Protein AF-A0AAV4B7K4-F1 (afdb_monomer)

Organism: NCBI:txid259542

Solvent-accessible surface area (backbone atoms only — not comparable to full-atom values): 7254 Å² total; per-residue (Å²): 122,51,77,38,90,47,68,44,79,45,78,41,77,48,65,44,48,40,40,24,65,24,38,36,40,41,36,28,62,28,41,42,41,41,38,22,58,21,42,38,39,42,44,33,65,32,43,36,42,41,40,24,57,19,42,35,42,39,50,32,58,24,42,37,40,39,40,24,57,21,42,36,39,40,38,26,57,21,40,36,41,39,38,23,59,21,38,35,39,40,38,23,58,22,39,38,40,40,38,28,59,27,43,40,39,41,36,23,60,22,41,37,38,40,44,33,58,32,41,38,40,40,41,22,57,24,44,34,39,41,37,25,46,30,43,38,43,39,39,20,60,34,66,73,49,76,51,76,52,92,56,68,75,47,78,47,68,54,78,81,79,126

Nearest PDB structures (foldseek):
  3ljy-assembly2_B  TM=3.524E-01  e=8.253E+00  Parabacteroides distasonis ATCC 8503
  4opw-assembly2_B  TM=3.602E-01  e=9.408E+00  Parabacteroides merdae ATCC 43184

Structure (mmCIF, N/CA/C/O backbone):
data_AF-A0AAV4B7K4-F1
#
_entry.id   AF-A0AAV4B7K4-F1
#
loop_
_atom_site.group_PDB
_atom_site.id
_atom_site.type_symbol
_atom_site.label_atom_id
_atom_site.label_alt_id
_atom_site.label_comp_id
_atom_site.label_asym_id
_atom_site.label_entity_id
_atom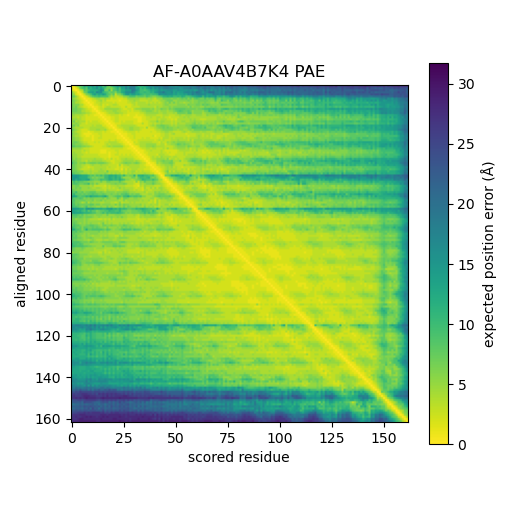_site.label_seq_id
_atom_site.pdbx_PDB_ins_code
_atom_site.Cartn_x
_atom_site.Cartn_y
_atom_site.Cartn_z
_atom_site.occupancy
_atom_site.B_iso_or_equiv
_atom_site.auth_seq_id
_atom_site.auth_comp_id
_atom_site.auth_asym_id
_atom_site.auth_atom_id
_atom_site.pdbx_PDB_model_num
ATOM 1 N N . MET A 1 1 ? 19.166 -2.608 -15.606 1.00 54.81 1 MET A N 1
ATOM 2 C CA . MET A 1 1 ? 19.010 -1.283 -14.976 1.00 54.81 1 MET A CA 1
ATOM 3 C C . MET A 1 1 ? 18.911 -0.266 -16.094 1.00 54.81 1 MET A C 1
ATOM 5 O O . MET A 1 1 ? 19.849 -0.175 -16.873 1.00 54.81 1 MET A O 1
ATOM 9 N N . ALA A 1 2 ? 17.767 0.400 -16.237 1.00 61.16 2 ALA A N 1
ATOM 10 C CA . ALA A 1 2 ? 17.600 1.471 -17.217 1.00 61.16 2 ALA A CA 1
ATOM 11 C C . ALA A 1 2 ? 17.487 2.805 -16.475 1.00 61.16 2 ALA A C 1
ATOM 13 O O . ALA A 1 2 ? 16.615 2.965 -15.617 1.00 61.16 2 ALA A O 1
ATOM 14 N N . THR A 1 3 ? 18.383 3.730 -16.800 1.00 65.00 3 THR A N 1
ATOM 15 C CA . THR A 1 3 ? 18.366 5.122 -16.349 1.00 65.00 3 THR A CA 1
ATOM 16 C C . THR A 1 3 ? 17.958 5.983 -17.533 1.00 65.00 3 THR A C 1
ATOM 18 O O . THR A 1 3 ? 18.587 5.915 -18.587 1.00 65.00 3 THR A O 1
ATOM 21 N N . SER A 1 4 ? 16.885 6.761 -17.392 1.00 68.62 4 SER A N 1
ATOM 22 C CA . SER A 1 4 ? 16.364 7.585 -18.486 1.00 68.62 4 SER A CA 1
ATOM 23 C C . SER A 1 4 ? 15.931 8.963 -17.998 1.00 68.62 4 SER A C 1
ATOM 25 O O . SER A 1 4 ? 15.314 9.102 -16.944 1.00 68.62 4 SER A O 1
ATOM 27 N N . ASN A 1 5 ? 16.212 9.981 -18.812 1.00 70.38 5 ASN A N 1
ATOM 28 C CA . ASN A 1 5 ? 15.634 11.321 -18.683 1.00 70.38 5 ASN A CA 1
ATOM 29 C C . ASN A 1 5 ? 14.335 11.468 -19.490 1.00 70.38 5 ASN A C 1
ATOM 31 O O . ASN A 1 5 ? 13.863 12.584 -19.671 1.00 70.38 5 ASN A O 1
ATOM 35 N N . ASN A 1 6 ? 13.746 10.353 -19.929 1.00 77.56 6 ASN A N 1
ATOM 36 C CA . ASN A 1 6 ? 12.440 10.282 -20.576 1.00 77.56 6 ASN A CA 1
ATOM 37 C C . ASN A 1 6 ? 11.500 9.384 -19.764 1.00 77.56 6 ASN A C 1
ATOM 39 O O . ASN A 1 6 ? 11.939 8.619 -18.894 1.00 77.56 6 ASN A O 1
ATOM 43 N N . ALA A 1 7 ? 10.200 9.464 -20.059 1.00 84.00 7 ALA A N 1
ATOM 44 C CA . ALA A 1 7 ? 9.224 8.534 -19.506 1.00 84.00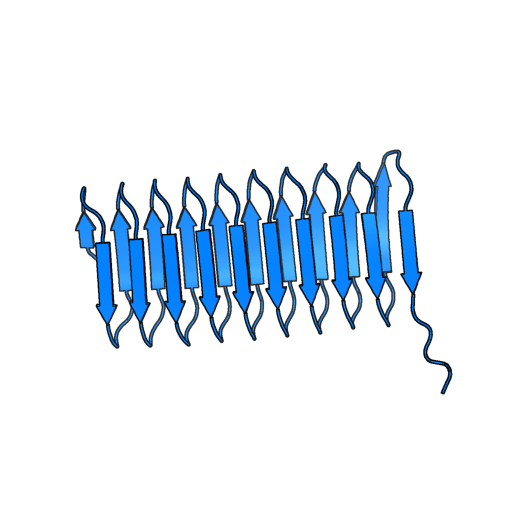 7 ALA A CA 1
ATOM 45 C C . ALA A 1 7 ? 9.636 7.086 -19.815 1.00 84.00 7 ALA A C 1
ATOM 47 O O . ALA A 1 7 ? 10.082 6.780 -20.923 1.00 84.00 7 ALA A O 1
ATOM 48 N N . ILE A 1 8 ? 9.505 6.203 -18.826 1.00 86.88 8 ILE A N 1
ATOM 49 C CA . ILE A 1 8 ? 9.796 4.778 -18.987 1.00 86.88 8 ILE A CA 1
ATOM 50 C C . ILE A 1 8 ? 8.471 4.035 -19.058 1.00 86.88 8 ILE A C 1
ATOM 52 O O . ILE A 1 8 ? 7.698 4.050 -18.104 1.00 86.88 8 ILE A O 1
ATOM 56 N N . ILE A 1 9 ? 8.243 3.345 -20.172 1.00 87.94 9 ILE A N 1
ATOM 57 C CA . ILE A 1 9 ? 7.170 2.362 -20.309 1.00 87.94 9 ILE A CA 1
ATOM 58 C C . ILE A 1 9 ? 7.849 1.008 -20.464 1.00 87.94 9 ILE A C 1
ATOM 60 O O . ILE A 1 9 ? 8.498 0.747 -21.474 1.00 87.94 9 ILE A O 1
ATOM 64 N N . ALA A 1 10 ? 7.747 0.167 -19.439 1.00 85.69 10 ALA A N 1
ATOM 65 C CA . ALA A 1 10 ? 8.420 -1.123 -19.401 1.00 85.69 10 ALA A CA 1
ATOM 66 C C . ALA A 1 10 ? 7.404 -2.244 -19.188 1.00 85.69 10 ALA A C 1
ATOM 68 O O . ALA A 1 10 ? 6.632 -2.224 -18.232 1.00 85.69 10 ALA A O 1
ATOM 69 N N . THR A 1 11 ? 7.432 -3.233 -20.081 1.00 88.06 11 THR A N 1
ATOM 70 C CA . THR A 1 11 ? 6.677 -4.481 -19.941 1.00 88.06 11 THR A CA 1
ATOM 71 C C . THR A 1 11 ? 7.652 -5.647 -20.003 1.00 88.06 11 THR A C 1
ATOM 73 O O . THR A 1 11 ? 8.435 -5.733 -20.947 1.00 88.06 11 THR A O 1
ATOM 76 N N . SER A 1 12 ? 7.656 -6.517 -18.994 1.00 83.38 12 SER A N 1
ATOM 77 C CA . SER A 1 12 ? 8.619 -7.623 -18.909 1.00 83.38 12 SER A CA 1
ATOM 78 C C . SER A 1 12 ? 8.044 -8.834 -18.181 1.00 83.38 12 SER A C 1
ATOM 80 O O . SER A 1 12 ? 7.222 -8.697 -17.285 1.00 83.38 12 SER A O 1
ATOM 82 N N . ASN A 1 13 ? 8.518 -10.035 -18.511 1.00 84.31 13 ASN A N 1
ATOM 83 C CA . ASN A 1 13 ? 8.299 -11.216 -17.668 1.00 84.31 13 ASN A CA 1
ATOM 84 C C . ASN A 1 13 ? 9.348 -11.338 -16.554 1.00 84.31 13 ASN A C 1
ATOM 86 O O . ASN A 1 13 ? 9.186 -12.147 -15.651 1.00 84.31 13 ASN A O 1
ATOM 90 N N . ASN A 1 14 ? 10.414 -10.541 -16.607 1.00 86.12 14 ASN A N 1
ATOM 91 C CA . ASN A 1 14 ? 11.525 -10.535 -15.659 1.00 86.12 14 ASN A CA 1
ATOM 92 C C . ASN A 1 14 ? 11.422 -9.341 -14.697 1.00 86.12 14 ASN A C 1
ATOM 94 O O . ASN A 1 14 ? 10.659 -8.405 -14.967 1.00 86.12 14 ASN A O 1
ATOM 98 N N . PRO A 1 15 ? 12.192 -9.335 -13.591 1.00 86.31 15 PRO A N 1
ATOM 99 C CA . PRO A 1 15 ? 12.257 -8.177 -12.711 1.00 86.31 15 PRO A CA 1
ATOM 100 C C . PRO A 1 15 ? 12.581 -6.891 -13.480 1.00 86.31 15 PRO A C 1
ATOM 102 O O . PRO A 1 15 ? 13.435 -6.884 -14.371 1.00 86.31 15 PRO A O 1
ATOM 105 N N . ILE A 1 16 ? 11.902 -5.801 -13.130 1.00 87.56 16 ILE A N 1
ATOM 106 C CA . ILE A 1 16 ? 12.159 -4.468 -13.684 1.00 87.56 16 ILE A CA 1
ATOM 107 C C . ILE A 1 16 ? 12.831 -3.639 -12.595 1.00 87.56 16 ILE A C 1
ATOM 109 O O . ILE A 1 16 ? 12.283 -3.474 -11.510 1.00 87.56 16 ILE A O 1
ATOM 113 N N . ILE A 1 17 ? 14.011 -3.103 -12.902 1.00 88.44 17 ILE A N 1
ATOM 114 C CA . ILE A 1 17 ? 14.727 -2.155 -12.043 1.00 88.44 17 ILE A CA 1
ATOM 115 C C . ILE A 1 17 ? 15.009 -0.910 -12.876 1.00 88.44 17 ILE A C 1
ATOM 117 O O . ILE A 1 17 ? 15.816 -0.951 -13.819 1.00 88.44 17 ILE A O 1
ATOM 121 N N . THR A 1 18 ? 14.312 0.175 -12.550 1.00 85.00 18 THR A N 1
ATOM 122 C CA . THR A 1 18 ? 14.305 1.407 -13.345 1.00 85.00 18 THR A CA 1
ATOM 123 C C . THR A 1 18 ? 14.389 2.639 -12.469 1.00 85.00 18 THR A C 1
ATOM 125 O O . THR A 1 18 ? 13.675 2.750 -11.472 1.00 85.00 18 THR A O 1
ATOM 128 N N . THR A 1 19 ? 15.183 3.598 -12.930 1.00 85.19 19 THR A N 1
ATOM 129 C CA . THR A 1 19 ? 15.301 4.919 -12.319 1.00 85.19 19 THR A CA 1
ATOM 130 C C . THR A 1 19 ? 15.030 5.967 -13.389 1.00 85.19 19 THR A C 1
ATOM 132 O O . THR A 1 19 ? 15.643 5.933 -14.458 1.00 85.19 19 THR A O 1
ATOM 135 N N . SER A 1 20 ? 14.112 6.897 -13.134 1.00 83.00 20 SER A N 1
ATOM 136 C CA . SER A 1 20 ? 13.803 7.973 -14.081 1.00 83.00 20 SER A CA 1
ATOM 137 C C . SER A 1 20 ? 13.526 9.291 -13.380 1.00 83.00 20 SER A C 1
ATOM 139 O O . SER A 1 20 ? 12.936 9.338 -12.309 1.00 83.00 20 SER A O 1
ATOM 141 N N . ASN A 1 21 ? 13.883 10.397 -14.025 1.00 81.81 21 ASN A N 1
ATOM 142 C CA . ASN A 1 21 ? 13.385 11.707 -13.609 1.00 81.81 21 ASN A CA 1
ATOM 143 C C . ASN A 1 21 ? 11.943 11.962 -14.076 1.00 81.81 21 ASN A C 1
ATOM 145 O O . ASN A 1 21 ? 11.356 12.970 -13.708 1.00 81.81 21 ASN A O 1
ATOM 149 N N . ASN A 1 22 ? 11.367 11.066 -14.877 1.00 85.38 22 ASN A N 1
ATOM 150 C CA . ASN A 1 22 ? 10.080 11.200 -15.557 1.00 85.38 22 ASN A CA 1
ATOM 151 C C . ASN A 1 22 ? 9.123 10.067 -15.172 1.00 85.38 22 ASN A C 1
ATOM 153 O O . ASN A 1 22 ? 9.531 9.138 -14.466 1.00 85.38 22 ASN A O 1
ATOM 157 N N . PRO A 1 23 ? 7.848 10.133 -15.604 1.00 86.06 23 PRO A N 1
ATOM 158 C CA . PRO A 1 23 ? 6.875 9.120 -15.241 1.00 86.06 23 PRO A CA 1
ATOM 159 C C . PRO A 1 23 ? 7.338 7.705 -15.594 1.00 86.06 23 PRO A C 1
ATOM 161 O O . PRO A 1 23 ? 7.917 7.472 -16.661 1.00 86.06 23 PRO A O 1
ATOM 164 N N . ILE A 1 24 ? 7.068 6.767 -14.690 1.00 87.44 24 ILE A N 1
ATOM 165 C CA . ILE A 1 24 ? 7.329 5.343 -14.897 1.00 87.44 24 ILE A CA 1
ATOM 166 C C . ILE A 1 24 ? 5.988 4.623 -14.958 1.00 87.44 24 ILE A C 1
ATOM 168 O O . ILE A 1 24 ? 5.174 4.728 -14.044 1.00 87.44 24 ILE A O 1
ATOM 172 N N . ILE A 1 25 ? 5.777 3.870 -16.033 1.00 87.56 25 ILE A N 1
ATOM 173 C CA . ILE A 1 25 ? 4.687 2.909 -16.163 1.00 87.56 25 ILE A CA 1
ATOM 174 C C . ILE A 1 25 ? 5.333 1.541 -16.343 1.00 87.56 25 ILE A C 1
ATOM 176 O O . ILE A 1 25 ? 5.891 1.232 -17.398 1.00 87.56 25 ILE A O 1
ATOM 180 N N . ALA A 1 26 ? 5.279 0.726 -15.295 1.00 84.50 26 ALA A N 1
ATOM 181 C CA . ALA A 1 26 ? 5.905 -0.588 -15.286 1.00 84.50 26 ALA A CA 1
ATOM 182 C C . ALA A 1 26 ? 4.856 -1.685 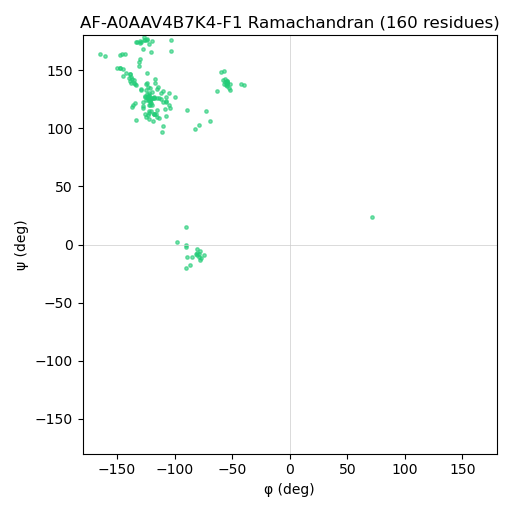-15.102 1.00 84.50 26 ALA A C 1
ATOM 184 O O . ALA A 1 26 ? 4.069 -1.682 -14.152 1.00 84.50 26 ALA A O 1
ATOM 185 N N . THR A 1 27 ? 4.875 -2.650 -16.015 1.00 84.38 27 THR A N 1
ATOM 186 C CA . THR A 1 27 ? 4.109 -3.890 -15.911 1.00 84.38 27 THR A CA 1
ATOM 187 C C . THR A 1 27 ? 5.082 -5.056 -15.935 1.00 84.38 27 THR A C 1
ATOM 189 O O . THR A 1 27 ? 5.886 -5.183 -16.857 1.00 84.38 27 THR A O 1
ATOM 192 N N . SER A 1 28 ? 5.030 -5.924 -14.932 1.00 81.75 28 SER A N 1
ATOM 193 C CA . SER A 1 28 ? 5.803 -7.163 -14.969 1.00 81.75 28 SER A CA 1
ATOM 194 C C . SER A 1 28 ? 5.047 -8.323 -14.339 1.00 81.75 28 SER A C 1
ATOM 196 O O . SER A 1 28 ? 4.057 -8.124 -13.637 1.00 81.75 28 SER A O 1
ATOM 198 N N . ASN A 1 29 ? 5.504 -9.540 -14.619 1.00 79.75 29 ASN A N 1
ATOM 199 C CA . ASN A 1 29 ? 5.129 -10.742 -13.876 1.00 79.75 29 ASN A CA 1
ATOM 200 C C . ASN A 1 29 ? 6.065 -11.006 -12.681 1.00 79.75 29 ASN A C 1
ATOM 202 O O . ASN A 1 29 ? 5.755 -11.838 -11.842 1.00 79.75 29 ASN A O 1
ATOM 206 N N . ASN A 1 30 ? 7.185 -10.284 -12.582 1.00 82.69 30 ASN A N 1
ATOM 207 C CA . ASN A 1 30 ? 8.216 -10.401 -11.549 1.00 82.69 30 ASN A CA 1
ATOM 208 C C . ASN A 1 30 ? 8.573 -9.038 -10.940 1.00 82.69 30 ASN A C 1
ATOM 210 O O . ASN A 1 30 ? 8.349 -8.016 -11.564 1.00 82.69 30 ASN A O 1
ATOM 214 N N . ALA A 1 31 ? 9.169 -9.005 -9.746 1.00 84.69 31 ALA A N 1
ATOM 215 C CA . ALA A 1 31 ? 9.320 -7.789 -8.933 1.00 84.69 31 ALA A CA 1
ATOM 216 C C . ALA A 1 31 ? 9.673 -6.491 -9.700 1.00 84.69 31 ALA A C 1
ATOM 218 O O . ALA A 1 31 ? 10.548 -6.479 -10.572 1.00 84.69 31 ALA A O 1
ATOM 219 N N . ILE A 1 32 ? 9.014 -5.388 -9.331 1.00 85.06 32 ILE A N 1
ATOM 220 C CA . ILE A 1 32 ? 9.328 -4.042 -9.829 1.00 85.06 32 ILE A CA 1
ATOM 221 C C . ILE A 1 32 ? 9.993 -3.251 -8.704 1.00 85.06 32 ILE A C 1
ATOM 223 O O . ILE A 1 32 ? 9.440 -3.125 -7.611 1.00 85.06 32 ILE A O 1
ATOM 227 N N . ILE A 1 33 ? 11.163 -2.695 -9.007 1.00 86.94 33 ILE A N 1
ATOM 228 C CA . ILE A 1 33 ? 11.832 -1.674 -8.205 1.00 86.94 33 ILE A CA 1
ATOM 229 C C . ILE A 1 33 ? 11.880 -0.409 -9.057 1.00 86.94 33 ILE A C 1
ATOM 231 O O . ILE A 1 33 ? 12.590 -0.353 -10.068 1.00 86.94 33 ILE A O 1
ATOM 235 N N . ALA A 1 34 ? 11.093 0.586 -8.664 1.00 84.69 34 ALA A N 1
ATOM 236 C CA . ALA A 1 34 ? 10.986 1.850 -9.373 1.00 84.69 34 ALA A CA 1
ATOM 237 C C . ALA A 1 34 ? 11.414 3.009 -8.469 1.00 84.69 34 ALA A C 1
ATOM 239 O O . ALA A 1 34 ? 10.966 3.144 -7.327 1.00 84.69 34 ALA A O 1
ATOM 240 N N . THR A 1 35 ? 12.282 3.860 -9.008 1.00 84.69 35 THR A N 1
ATOM 241 C CA . THR A 1 35 ? 12.611 5.152 -8.408 1.00 84.69 35 THR A CA 1
ATOM 242 C C . THR A 1 35 ? 12.284 6.248 -9.413 1.00 84.69 35 THR A C 1
ATOM 244 O O . THR A 1 35 ? 12.840 6.251 -10.515 1.00 84.69 35 THR A O 1
ATOM 247 N N . SER A 1 36 ? 11.387 7.173 -9.059 1.00 80.94 36 SER A N 1
ATOM 248 C CA . SER A 1 36 ? 11.044 8.296 -9.936 1.00 80.94 36 SER A CA 1
ATOM 249 C C . S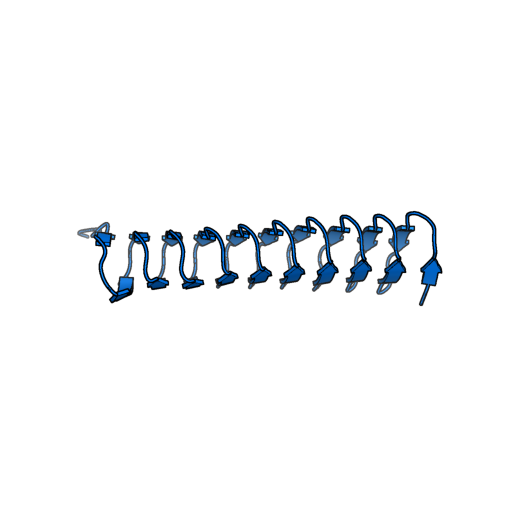ER A 1 36 ? 10.927 9.643 -9.232 1.00 80.94 36 SER A C 1
ATOM 251 O O . SER A 1 36 ? 10.375 9.758 -8.142 1.00 80.94 36 SER A O 1
ATOM 253 N N . ASN A 1 37 ? 11.373 10.709 -9.894 1.00 78.81 37 ASN A N 1
ATOM 254 C CA . ASN A 1 37 ? 11.039 12.069 -9.465 1.00 78.81 37 ASN A CA 1
ATOM 255 C C . ASN A 1 37 ? 9.626 12.497 -9.880 1.00 78.81 37 ASN A C 1
ATOM 257 O O . ASN A 1 37 ? 9.159 13.539 -9.441 1.00 78.81 37 ASN A O 1
ATOM 261 N N . ASN A 1 38 ? 8.940 11.701 -10.697 1.00 82.19 38 ASN A N 1
ATOM 262 C CA . ASN A 1 38 ? 7.634 11.961 -11.295 1.00 82.19 38 ASN A CA 1
ATOM 263 C C . ASN A 1 38 ? 6.656 10.802 -10.999 1.00 82.19 38 ASN A C 1
ATOM 265 O O . ASN A 1 38 ? 7.045 9.843 -10.330 1.00 82.19 38 ASN A O 1
ATOM 269 N N . PRO A 1 39 ? 5.371 10.898 -11.399 1.00 80.94 39 PRO A N 1
ATOM 270 C CA . PRO A 1 39 ? 4.381 9.880 -11.061 1.00 80.94 39 PRO A CA 1
ATOM 271 C C . PRO A 1 39 ? 4.801 8.466 -11.475 1.00 80.94 39 PRO A C 1
ATOM 273 O O . PRO A 1 39 ? 5.317 8.252 -12.575 1.00 80.94 39 PRO A O 1
ATOM 276 N N . SER A 1 40 ? 4.549 7.502 -10.596 1.00 81.56 40 SER A N 1
ATOM 277 C CA . SER A 1 40 ? 4.860 6.089 -10.814 1.00 81.56 40 SER A CA 1
ATOM 278 C C . SER A 1 40 ? 3.566 5.287 -10.797 1.00 81.56 40 SER A C 1
ATOM 280 O O . SER A 1 40 ? 2.761 5.399 -9.868 1.00 81.56 40 SER A O 1
ATOM 282 N N . ILE A 1 41 ? 3.339 4.506 -11.852 1.00 82.06 41 ILE A N 1
ATOM 283 C CA . ILE A 1 41 ? 2.199 3.600 -11.966 1.00 82.06 41 ILE A CA 1
ATOM 284 C C . ILE A 1 41 ? 2.733 2.197 -12.189 1.00 82.06 41 ILE A C 1
ATOM 286 O O . ILE A 1 41 ? 3.475 1.929 -13.138 1.00 82.06 41 ILE A O 1
ATOM 290 N N . SER A 1 42 ? 2.310 1.280 -11.328 1.00 77.62 42 SER A N 1
ATOM 291 C CA . SER A 1 42 ? 2.754 -0.104 -11.395 1.00 77.62 42 SER A CA 1
ATOM 292 C C . SER A 1 42 ? 1.601 -1.097 -11.272 1.00 77.62 42 SER A C 1
ATOM 294 O O . SER A 1 42 ? 0.673 -0.942 -10.468 1.00 77.62 42 SER A O 1
ATOM 296 N N . LYS A 1 43 ? 1.654 -2.137 -12.110 1.00 75.75 43 LYS A N 1
ATOM 297 C CA . LYS A 1 43 ? 0.675 -3.229 -12.136 1.00 75.75 43 LYS A CA 1
ATOM 298 C C . LYS A 1 43 ? 1.400 -4.565 -12.252 1.00 75.75 43 LYS A C 1
ATOM 300 O O . LYS A 1 43 ? 2.126 -4.788 -13.218 1.00 75.75 43 LYS A O 1
ATOM 305 N N . ILE A 1 44 ? 1.210 -5.449 -11.272 1.00 70.69 44 ILE A N 1
ATOM 306 C CA . ILE A 1 44 ? 1.966 -6.706 -11.185 1.00 70.69 44 ILE A CA 1
ATOM 307 C C . ILE A 1 44 ? 1.291 -7.755 -10.291 1.00 70.69 44 ILE A C 1
ATOM 309 O O . ILE A 1 44 ? 0.449 -7.432 -9.454 1.00 70.69 44 ILE A O 1
ATOM 313 N N . ASN A 1 45 ? 1.706 -9.014 -10.445 1.00 64.81 45 ASN A N 1
ATOM 314 C CA . ASN A 1 45 ? 1.366 -10.143 -9.575 1.00 64.81 45 ASN A CA 1
ATOM 315 C C . ASN A 1 45 ? 2.444 -10.485 -8.525 1.00 64.81 45 ASN A C 1
ATOM 317 O O . ASN A 1 45 ? 2.251 -11.421 -7.770 1.00 64.81 45 ASN A O 1
ATOM 321 N N . ASN A 1 46 ? 3.544 -9.731 -8.455 1.00 75.50 46 ASN A N 1
ATOM 322 C CA . ASN A 1 46 ? 4.737 -9.960 -7.621 1.00 75.50 46 ASN A CA 1
ATOM 323 C C . ASN A 1 46 ? 5.073 -8.703 -6.779 1.00 75.50 46 ASN A C 1
ATOM 325 O O . ASN A 1 46 ? 4.464 -7.659 -7.005 1.00 75.50 46 ASN A O 1
ATOM 329 N N . PRO A 1 47 ? 5.978 -8.774 -5.780 1.00 78.62 47 PRO A N 1
ATOM 330 C CA . PRO A 1 47 ? 6.226 -7.653 -4.867 1.00 78.62 47 PRO A CA 1
ATOM 331 C C . PRO A 1 47 ? 6.698 -6.371 -5.567 1.00 78.62 47 PRO A C 1
ATOM 333 O O . PRO A 1 47 ? 7.410 -6.438 -6.574 1.00 78.62 47 PRO A O 1
ATOM 336 N N . ILE A 1 48 ? 6.342 -5.215 -5.000 1.00 81.44 48 ILE A N 1
ATOM 337 C CA . ILE A 1 48 ? 6.800 -3.899 -5.471 1.00 81.44 48 ILE A CA 1
ATOM 338 C C . ILE A 1 48 ? 7.481 -3.110 -4.373 1.00 81.44 48 ILE A C 1
ATOM 340 O O . ILE A 1 48 ? 6.990 -3.037 -3.246 1.00 81.44 48 ILE A O 1
ATOM 344 N N . ILE A 1 49 ? 8.572 -2.461 -4.772 1.00 84.56 49 ILE A N 1
ATOM 345 C CA . ILE A 1 49 ? 9.185 -1.357 -4.049 1.00 84.56 49 ILE A CA 1
ATOM 346 C C . ILE A 1 49 ? 9.116 -0.133 -4.964 1.00 84.56 49 ILE A C 1
ATOM 348 O O . ILE A 1 49 ? 9.766 -0.098 -6.010 1.00 84.56 49 ILE A O 1
ATOM 352 N N . ASP A 1 50 ? 8.310 0.854 -4.583 1.00 80.69 50 ASP A N 1
ATOM 353 C CA . ASP A 1 50 ? 8.171 2.111 -5.319 1.00 80.69 50 ASP A CA 1
ATOM 354 C C . ASP A 1 50 ? 8.610 3.287 -4.447 1.00 80.69 50 ASP A C 1
ATOM 356 O O . ASP A 1 50 ? 8.130 3.483 -3.328 1.00 80.69 50 ASP A O 1
ATOM 360 N N . THR A 1 51 ? 9.539 4.069 -4.982 1.00 82.62 51 THR A N 1
ATOM 361 C CA . THR A 1 51 ? 10.063 5.284 -4.355 1.00 82.62 51 THR A CA 1
ATOM 362 C C . THR A 1 51 ? 9.843 6.447 -5.300 1.00 82.62 51 THR A C 1
ATOM 364 O O . THR A 1 51 ? 10.471 6.513 -6.356 1.00 82.62 51 THR A O 1
ATOM 367 N N . SER A 1 52 ? 8.960 7.373 -4.935 1.00 75.94 52 SER A N 1
ATOM 368 C CA . SER A 1 52 ? 8.611 8.489 -5.813 1.00 75.94 52 SER A CA 1
ATOM 369 C C . SER A 1 52 ? 8.563 9.840 -5.107 1.00 75.94 52 SER A C 1
ATOM 371 O O . SER A 1 52 ? 8.065 9.976 -3.998 1.00 75.94 52 SER A O 1
ATOM 373 N N . ASN A 1 53 ? 9.030 10.901 -5.763 1.00 77.44 53 ASN A N 1
ATOM 374 C CA . ASN A 1 53 ? 8.795 12.266 -5.267 1.00 77.44 53 ASN A CA 1
ATOM 375 C C . ASN A 1 53 ? 7.401 12.800 -5.630 1.00 77.44 53 ASN A C 1
ATOM 377 O O . ASN A 1 53 ? 7.022 13.890 -5.214 1.00 77.44 53 ASN A O 1
ATOM 381 N N . ASN A 1 54 ? 6.634 12.025 -6.394 1.00 81.56 54 ASN A N 1
ATOM 382 C CA . ASN A 1 54 ? 5.351 12.387 -6.975 1.00 81.56 54 ASN A CA 1
ATOM 383 C C . ASN A 1 54 ? 4.300 11.289 -6.742 1.00 81.56 54 ASN A C 1
ATOM 385 O O . ASN A 1 54 ? 4.647 10.263 -6.162 1.00 81.56 54 ASN A O 1
ATOM 389 N N . PRO A 1 55 ? 3.017 11.502 -7.102 1.00 78.19 55 PRO A N 1
ATOM 390 C CA . PRO A 1 55 ? 1.968 10.539 -6.796 1.00 78.19 55 PRO A CA 1
ATOM 391 C C . PRO A 1 55 ? 2.304 9.115 -7.251 1.00 78.19 55 PRO A C 1
ATOM 393 O O . PRO A 1 55 ? 2.728 8.903 -8.390 1.00 78.19 55 PRO A O 1
ATOM 396 N N . SER A 1 56 ? 2.091 8.153 -6.357 1.00 80.31 56 SER A N 1
ATOM 397 C CA . SER A 1 56 ? 2.282 6.726 -6.626 1.00 80.31 56 SER A CA 1
ATOM 398 C C . SER A 1 56 ? 0.933 6.025 -6.666 1.00 80.31 56 SER A C 1
ATOM 400 O O . SER A 1 56 ? 0.103 6.214 -5.772 1.00 80.31 56 SER A O 1
ATOM 402 N N . ILE A 1 57 ? 0.711 5.217 -7.705 1.00 81.81 57 ILE A N 1
ATOM 403 C CA . ILE A 1 57 ? -0.483 4.382 -7.837 1.00 81.81 57 ILE A CA 1
ATOM 404 C C . ILE A 1 57 ? -0.062 2.940 -8.106 1.00 81.81 57 ILE A C 1
ATOM 406 O O . ILE A 1 57 ? 0.591 2.632 -9.105 1.00 81.81 57 ILE A O 1
ATOM 410 N N . SER A 1 58 ? -0.502 2.035 -7.237 1.00 79.12 58 SER A N 1
ATOM 411 C CA . SER A 1 58 ? -0.202 0.608 -7.338 1.00 79.12 58 SER A CA 1
ATOM 412 C C . SER A 1 58 ? -1.464 -0.250 -7.233 1.00 79.12 58 SER A C 1
ATOM 414 O O . SER A 1 58 ? -2.314 -0.052 -6.363 1.00 79.12 58 SER A O 1
ATOM 416 N N . LYS A 1 59 ? -1.603 -1.233 -8.131 1.00 79.19 59 LYS A N 1
ATOM 417 C CA . LYS A 1 59 ? -2.673 -2.248 -8.075 1.00 79.19 59 LYS A CA 1
ATOM 418 C C . LYS A 1 59 ? -2.097 -3.643 -8.294 1.00 79.19 59 LYS A C 1
ATOM 420 O O . LYS A 1 59 ? -1.680 -3.967 -9.407 1.00 79.19 59 LYS A O 1
ATOM 425 N N . ILE A 1 60 ? -2.027 -4.436 -7.225 1.00 74.06 60 ILE A N 1
ATOM 426 C CA . ILE A 1 60 ? -1.120 -5.592 -7.150 1.00 74.06 60 ILE A CA 1
ATOM 427 C C . ILE A 1 60 ? -1.763 -6.741 -6.369 1.00 74.06 60 ILE A C 1
ATOM 429 O O . ILE A 1 60 ? -2.584 -6.522 -5.488 1.00 74.06 60 ILE A O 1
ATOM 433 N N . ASN A 1 61 ? -1.396 -7.984 -6.676 1.00 75.12 61 ASN A N 1
ATOM 434 C CA . ASN A 1 61 ? -1.826 -9.147 -5.893 1.00 75.12 61 ASN A CA 1
ATOM 435 C C . ASN A 1 61 ? -0.872 -9.515 -4.751 1.00 75.12 61 ASN A C 1
ATOM 437 O O . ASN A 1 61 ? -1.204 -10.417 -4.000 1.00 75.12 61 ASN A O 1
ATOM 441 N N . ASN A 1 62 ? 0.253 -8.813 -4.589 1.00 80.19 62 ASN A N 1
ATOM 442 C CA . ASN A 1 62 ? 1.402 -9.150 -3.733 1.00 80.19 62 ASN A CA 1
ATOM 443 C C . ASN A 1 62 ? 1.832 -7.988 -2.807 1.00 80.19 62 ASN A C 1
ATOM 445 O O . ASN A 1 62 ? 1.242 -6.907 -2.884 1.00 80.19 62 ASN A O 1
ATOM 449 N N . PRO A 1 63 ? 2.805 -8.198 -1.892 1.00 83.38 63 PRO A N 1
ATOM 450 C CA . PRO A 1 63 ? 3.217 -7.164 -0.950 1.00 83.38 63 PRO A CA 1
ATOM 451 C C . PRO A 1 63 ? 3.698 -5.879 -1.631 1.00 83.38 63 PRO A C 1
ATOM 453 O O . PRO A 1 63 ? 4.383 -5.930 -2.656 1.00 83.38 63 PRO A O 1
ATOM 456 N N . ILE A 1 64 ? 3.355 -4.737 -1.036 1.00 86.31 64 ILE A N 1
ATOM 457 C CA . ILE A 1 64 ? 3.711 -3.406 -1.539 1.00 86.31 64 ILE A CA 1
ATOM 458 C C . ILE A 1 64 ? 4.502 -2.666 -0.470 1.00 86.31 64 ILE A C 1
ATOM 460 O O . ILE A 1 64 ? 4.054 -2.568 0.671 1.00 86.31 64 ILE A O 1
ATOM 464 N N . ILE A 1 65 ? 5.637 -2.096 -0.865 1.00 87.50 65 ILE A N 1
ATOM 465 C CA . ILE A 1 65 ? 6.345 -1.076 -0.098 1.00 87.50 65 ILE A CA 1
ATOM 466 C C . ILE A 1 65 ? 6.369 0.191 -0.950 1.00 87.50 65 ILE A C 1
ATOM 468 O O . ILE A 1 65 ? 7.009 0.227 -2.000 1.00 87.50 65 ILE A O 1
ATOM 472 N N . ALA A 1 66 ? 5.650 1.220 -0.509 1.00 84.88 66 ALA A N 1
ATOM 473 C CA . ALA A 1 66 ? 5.561 2.496 -1.205 1.00 84.88 66 ALA A CA 1
ATOM 474 C C . ALA A 1 66 ? 6.054 3.628 -0.304 1.00 84.88 66 ALA A C 1
ATOM 476 O O . ALA A 1 66 ? 5.540 3.828 0.798 1.00 84.88 66 ALA A O 1
ATOM 477 N N . THR A 1 67 ? 7.011 4.399 -0.808 1.00 85.56 67 THR A N 1
ATOM 478 C CA . THR A 1 67 ? 7.501 5.616 -0.158 1.00 85.56 67 THR A CA 1
ATOM 479 C C . THR A 1 67 ? 7.322 6.776 -1.122 1.00 85.56 67 THR A C 1
ATOM 481 O O . THR A 1 67 ? 7.876 6.746 -2.222 1.00 85.56 67 THR A O 1
ATOM 484 N N . SER A 1 68 ? 6.553 7.796 -0.730 1.00 81.38 68 SER A N 1
ATOM 485 C CA . SER A 1 68 ? 6.337 8.967 -1.583 1.00 81.38 68 SER A CA 1
ATOM 486 C C . SER A 1 68 ? 6.364 10.297 -0.840 1.00 81.38 68 SER A C 1
ATOM 488 O O . SER A 1 68 ? 5.919 10.404 0.294 1.00 81.38 68 SER A O 1
ATOM 490 N N . ASN A 1 69 ? 6.839 11.359 -1.487 1.00 83.06 69 ASN A N 1
ATOM 491 C CA . ASN A 1 69 ? 6.627 12.716 -0.973 1.00 83.06 69 ASN A CA 1
ATOM 492 C C . ASN A 1 69 ? 5.216 13.246 -1.265 1.00 83.06 69 ASN A C 1
ATOM 494 O O . ASN A 1 69 ? 4.804 14.235 -0.669 1.00 83.06 69 ASN A O 1
ATOM 498 N N . ASN A 1 70 ? 4.466 12.579 -2.140 1.00 87.75 70 ASN A N 1
ATOM 499 C CA . ASN A 1 70 ? 3.161 12.982 -2.654 1.00 87.75 70 ASN A CA 1
ATOM 500 C C . ASN A 1 70 ? 2.101 11.889 -2.396 1.00 87.75 70 ASN A C 1
ATOM 502 O O . ASN A 1 70 ? 2.420 10.867 -1.777 1.00 87.75 70 ASN A O 1
ATOM 506 N N . PRO A 1 71 ? 0.818 12.118 -2.746 1.00 85.56 71 PRO A N 1
ATOM 507 C CA . PRO A 1 71 ? -0.244 11.171 -2.429 1.00 85.56 71 PRO A CA 1
ATOM 508 C C . PRO A 1 71 ? 0.068 9.752 -2.909 1.00 85.56 71 PRO A C 1
ATOM 510 O O . PRO A 1 71 ? 0.516 9.554 -4.040 1.00 85.56 71 PRO A O 1
ATOM 513 N N . SER A 1 72 ? -0.179 8.770 -2.047 1.00 88.12 72 SER A N 1
ATOM 514 C CA . SER A 1 72 ? 0.036 7.356 -2.356 1.00 88.12 72 SER A CA 1
ATOM 515 C C . SER A 1 72 ? -1.295 6.622 -2.358 1.00 88.12 72 SER A C 1
ATOM 517 O O . SER A 1 72 ? -2.049 6.698 -1.386 1.00 88.12 72 SER A O 1
ATOM 519 N N . ILE A 1 73 ? -1.587 5.926 -3.456 1.00 88.19 73 ILE A N 1
ATOM 520 C CA . ILE A 1 73 ? -2.792 5.117 -3.617 1.00 88.19 73 ILE A CA 1
ATOM 521 C C . ILE A 1 73 ? -2.372 3.684 -3.904 1.00 88.19 73 ILE A C 1
ATOM 523 O O . ILE A 1 73 ? -1.685 3.403 -4.888 1.00 88.19 73 ILE A O 1
ATOM 527 N N . SER A 1 74 ? -2.816 2.753 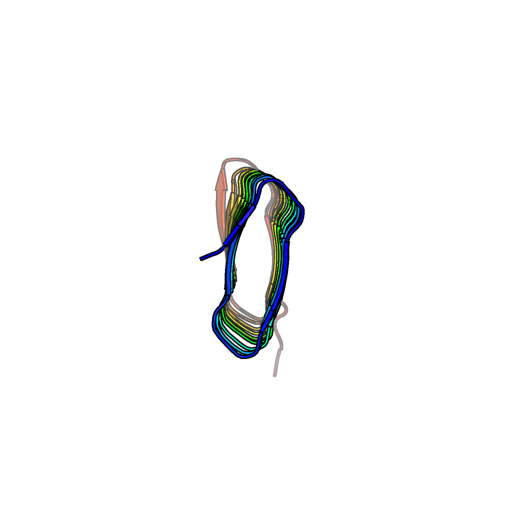-3.067 1.00 86.62 74 SER A N 1
ATOM 528 C CA . SER A 1 74 ? -2.482 1.345 -3.243 1.00 86.62 74 SER A CA 1
ATOM 529 C C . SER A 1 74 ? -3.686 0.436 -3.058 1.00 86.62 74 SER A C 1
ATOM 531 O O . SER A 1 74 ? -4.527 0.619 -2.175 1.00 86.62 74 SER A O 1
ATOM 533 N N . LYS A 1 75 ? -3.771 -0.575 -3.921 1.00 87.88 75 LYS A N 1
ATOM 534 C CA . LYS A 1 75 ? -4.726 -1.671 -3.798 1.00 87.88 75 LYS A CA 1
ATOM 535 C C . LYS A 1 75 ? -3.978 -2.992 -3.863 1.00 87.88 75 LYS A C 1
ATOM 537 O O . LYS A 1 75 ? -3.378 -3.294 -4.897 1.00 87.88 75 LYS A O 1
ATOM 542 N N . SER A 1 76 ? -4.044 -3.772 -2.784 1.00 85.44 76 SER A N 1
ATOM 543 C CA . SER A 1 76 ? -3.381 -5.072 -2.691 1.00 85.44 76 SER A CA 1
ATOM 544 C C . SER A 1 76 ? -4.292 -6.193 -2.199 1.00 85.44 76 SER A C 1
ATOM 546 O O . SER A 1 76 ? -5.236 -5.970 -1.451 1.00 85.44 76 SER A O 1
ATOM 548 N N . ASN A 1 77 ? -3.991 -7.429 -2.585 1.00 85.38 77 ASN A N 1
ATOM 549 C CA . ASN A 1 77 ? -4.502 -8.611 -1.887 1.00 85.38 77 ASN A CA 1
ATOM 550 C C . ASN A 1 77 ? -3.564 -9.081 -0.766 1.00 85.38 77 ASN A C 1
ATOM 552 O O . ASN A 1 77 ? -3.872 -10.055 -0.094 1.00 85.38 77 ASN A O 1
ATOM 556 N N . ASN A 1 78 ? -2.438 -8.403 -0.559 1.00 88.50 78 ASN A N 1
ATOM 557 C CA . ASN A 1 78 ? -1.328 -8.782 0.311 1.00 88.50 78 ASN A CA 1
ATOM 558 C C . ASN A 1 78 ? -0.871 -7.590 1.180 1.00 88.50 78 ASN A C 1
ATOM 560 O O . ASN A 1 78 ? -1.406 -6.488 1.024 1.00 88.50 78 ASN A O 1
ATOM 564 N N . PRO A 1 79 ? 0.061 -7.784 2.133 1.00 89.25 79 PRO A N 1
ATOM 565 C CA . PRO A 1 79 ? 0.463 -6.724 3.051 1.00 89.25 79 PRO A CA 1
ATOM 566 C C . PRO A 1 79 ? 0.921 -5.443 2.344 1.00 89.25 79 PRO A C 1
ATOM 568 O O . PRO A 1 79 ? 1.622 -5.500 1.331 1.00 89.25 79 PRO A O 1
ATOM 571 N N . VAL A 1 80 ? 0.546 -4.289 2.892 1.00 91.19 80 VAL A N 1
ATOM 572 C CA . VAL A 1 80 ? 0.950 -2.979 2.367 1.00 91.19 80 VAL A CA 1
ATOM 573 C C . VAL A 1 80 ? 1.683 -2.197 3.443 1.00 91.19 80 VAL A C 1
ATOM 575 O O . VAL A 1 80 ? 1.170 -2.018 4.544 1.00 91.19 80 VAL A O 1
ATOM 578 N N . ILE A 1 81 ? 2.859 -1.685 3.093 1.00 92.00 81 ILE A N 1
ATOM 579 C CA . ILE A 1 81 ? 3.600 -0.703 3.878 1.00 92.00 81 ILE A CA 1
ATOM 580 C C . ILE A 1 81 ? 3.665 0.580 3.053 1.00 92.00 81 ILE A C 1
ATOM 582 O O . ILE A 1 81 ? 4.256 0.602 1.973 1.00 92.00 81 ILE A O 1
ATOM 586 N N . ALA A 1 82 ? 3.051 1.648 3.554 1.00 90.00 82 ALA A N 1
ATOM 587 C CA . ALA A 1 82 ? 3.002 2.936 2.876 1.00 90.00 82 ALA A CA 1
ATOM 588 C C . ALA A 1 82 ? 3.532 4.046 3.786 1.00 90.00 82 ALA A C 1
ATOM 590 O O . ALA A 1 82 ? 3.066 4.227 4.912 1.00 90.00 82 ALA A O 1
ATOM 591 N N . THR A 1 83 ? 4.493 4.811 3.277 1.00 90.00 83 THR A N 1
ATOM 592 C CA . THR A 1 83 ? 5.011 6.015 3.932 1.00 90.00 83 THR A CA 1
ATOM 593 C C . THR A 1 83 ? 4.848 7.203 2.997 1.00 90.00 83 THR A C 1
ATOM 595 O O . THR A 1 83 ? 5.281 7.139 1.845 1.00 90.00 83 THR A O 1
ATOM 598 N N . SER A 1 84 ? 4.225 8.288 3.464 1.00 87.06 84 SER A N 1
ATOM 599 C CA . SER A 1 84 ? 4.105 9.505 2.660 1.00 87.06 84 SER A CA 1
ATOM 600 C C . SER A 1 84 ? 4.121 10.800 3.466 1.00 87.06 84 SER A C 1
ATOM 602 O O . SER A 1 84 ? 3.690 10.841 4.609 1.00 87.06 84 SER A O 1
ATOM 604 N N . ASN A 1 85 ? 4.587 11.895 2.868 1.00 86.19 85 ASN A N 1
ATOM 605 C CA . ASN A 1 85 ? 4.374 13.239 3.422 1.00 86.19 85 ASN A CA 1
ATOM 606 C C . ASN A 1 85 ? 2.963 13.785 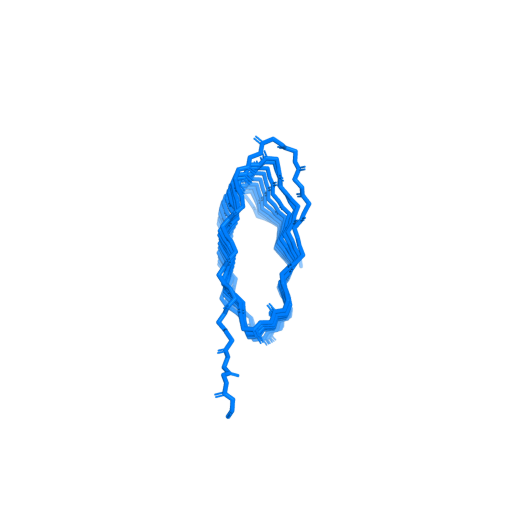3.126 1.00 86.19 85 ASN A C 1
ATOM 608 O O . ASN A 1 85 ? 2.543 14.794 3.689 1.00 86.19 85 ASN A O 1
ATOM 612 N N . ASN A 1 86 ? 2.222 13.112 2.254 1.00 89.44 86 ASN A N 1
ATOM 613 C CA . ASN A 1 86 ? 0.918 13.491 1.732 1.00 89.44 86 ASN A CA 1
ATOM 614 C C . ASN A 1 86 ? -0.117 12.376 1.987 1.00 89.44 86 ASN A C 1
ATOM 616 O O . ASN A 1 86 ? 0.231 11.345 2.573 1.00 89.44 86 ASN A O 1
ATOM 620 N N . PRO A 1 87 ? -1.404 12.579 1.643 1.00 90.50 87 PRO A N 1
ATOM 621 C CA . PRO A 1 87 ? -2.442 11.605 1.958 1.00 90.50 87 PRO A CA 1
ATOM 622 C C . PRO A 1 87 ? -2.128 10.194 1.450 1.00 90.50 87 PRO A C 1
ATOM 624 O O . PRO A 1 87 ? -1.612 10.017 0.343 1.00 90.50 87 PRO A O 1
ATOM 627 N N . ILE A 1 88 ? -2.469 9.194 2.260 1.00 93.06 88 ILE A N 1
ATOM 628 C CA . ILE A 1 88 ? -2.372 7.777 1.896 1.00 93.06 88 ILE A CA 1
ATOM 629 C C . ILE A 1 88 ? -3.782 7.215 1.786 1.00 93.06 88 ILE A C 1
ATOM 631 O O . ILE A 1 88 ? -4.583 7.371 2.707 1.00 93.06 88 ILE A O 1
ATOM 635 N N . ILE A 1 89 ? -4.059 6.530 0.678 1.00 93.25 89 ILE A N 1
ATOM 636 C CA . ILE A 1 89 ? -5.285 5.762 0.476 1.00 93.25 89 ILE A CA 1
ATOM 637 C C . ILE A 1 89 ? -4.896 4.318 0.173 1.00 93.25 89 ILE A C 1
ATOM 639 O O . ILE A 1 89 ? -4.302 4.031 -0.870 1.00 93.25 89 ILE A O 1
ATOM 643 N N . THR A 1 90 ? -5.251 3.399 1.067 1.00 91.62 90 THR A N 1
ATOM 644 C CA . THR A 1 90 ? -4.882 1.988 0.930 1.00 91.62 90 THR A CA 1
ATOM 645 C C . THR A 1 90 ? -6.090 1.084 1.084 1.00 91.62 90 THR A C 1
ATOM 647 O O . THR A 1 90 ? -6.858 1.188 2.035 1.00 91.62 90 THR A O 1
ATOM 650 N N . THR A 1 91 ? -6.227 0.126 0.174 1.00 91.00 91 THR A N 1
ATOM 651 C CA . THR A 1 91 ? -7.161 -0.991 0.329 1.00 91.00 91 THR A CA 1
ATOM 652 C C . THR A 1 91 ? -6.386 -2.299 0.284 1.00 91.00 91 THR A C 1
ATOM 654 O O . THR A 1 91 ? -5.704 -2.565 -0.709 1.00 91.00 91 THR A O 1
ATOM 657 N N . SER A 1 92 ? -6.503 -3.130 1.323 1.00 89.12 92 SER A N 1
ATOM 658 C CA . SER A 1 92 ? -5.868 -4.449 1.337 1.00 89.12 92 SER A CA 1
ATOM 659 C C . SER A 1 92 ? -6.723 -5.557 1.943 1.00 89.12 92 SER A C 1
ATOM 661 O O . SER A 1 92 ? -7.398 -5.375 2.944 1.00 89.12 92 SER A O 1
ATOM 663 N N . ASN A 1 93 ? -6.647 -6.767 1.392 1.00 87.81 93 ASN A N 1
ATOM 664 C CA . ASN A 1 93 ? -7.178 -7.948 2.083 1.00 87.81 93 ASN A CA 1
ATOM 665 C C . ASN A 1 93 ? -6.290 -8.414 3.248 1.00 87.81 93 ASN A C 1
ATOM 667 O O . ASN A 1 93 ? -6.695 -9.280 4.014 1.00 87.81 93 ASN A O 1
ATOM 671 N N . ASN A 1 94 ? -5.096 -7.850 3.392 1.00 90.81 94 ASN A N 1
ATOM 672 C CA . ASN A 1 94 ? -4.052 -8.243 4.332 1.00 90.81 94 ASN A CA 1
ATOM 673 C C . ASN A 1 94 ? -3.596 -7.039 5.179 1.00 90.81 94 ASN A C 1
ATOM 675 O O . ASN A 1 94 ? -4.143 -5.948 5.005 1.00 90.81 94 ASN A O 1
ATOM 679 N N . PRO A 1 95 ? -2.659 -7.221 6.130 1.00 90.38 95 PRO A N 1
ATOM 680 C CA . PRO A 1 95 ? -2.271 -6.147 7.034 1.00 90.38 95 PRO A CA 1
ATOM 681 C C . PRO A 1 95 ? -1.795 -4.874 6.329 1.00 90.38 95 PRO A C 1
ATOM 683 O O . PRO A 1 95 ? -1.094 -4.935 5.314 1.00 90.38 95 PRO A O 1
ATOM 686 N N . ILE A 1 96 ? -2.151 -3.725 6.900 1.00 92.75 96 ILE A N 1
ATOM 687 C CA . ILE A 1 96 ? -1.713 -2.403 6.439 1.00 92.75 96 ILE A CA 1
ATOM 688 C C . ILE A 1 96 ? -0.856 -1.761 7.529 1.00 92.75 96 ILE A C 1
ATOM 690 O O . ILE A 1 96 ? -1.219 -1.759 8.703 1.00 92.75 96 ILE A O 1
ATOM 694 N N . ILE A 1 97 ? 0.280 -1.192 7.129 1.00 92.81 97 ILE A N 1
ATOM 695 C CA . ILE A 1 97 ? 1.076 -0.283 7.952 1.00 92.81 97 ILE A CA 1
ATOM 696 C C . ILE A 1 97 ? 1.210 1.029 7.185 1.00 92.81 97 ILE A C 1
ATOM 698 O O . ILE A 1 97 ? 1.861 1.082 6.140 1.00 92.81 97 ILE A O 1
ATOM 702 N N . ALA A 1 98 ? 0.599 2.091 7.701 1.00 91.38 98 ALA A N 1
ATOM 703 C CA . ALA A 1 98 ? 0.594 3.404 7.071 1.00 91.38 98 ALA A CA 1
ATOM 704 C C . ALA A 1 98 ? 1.180 4.470 8.003 1.00 91.38 98 ALA A C 1
ATOM 706 O O . ALA A 1 98 ? 0.759 4.636 9.150 1.00 91.38 98 ALA A O 1
ATOM 707 N N . THR A 1 99 ? 2.152 5.226 7.497 1.00 90.56 99 THR A N 1
ATOM 708 C CA . THR A 1 99 ? 2.709 6.394 8.188 1.00 90.56 99 THR A CA 1
ATOM 709 C C . THR A 1 99 ? 2.620 7.608 7.282 1.00 90.56 99 THR A C 1
ATOM 711 O O . THR A 1 99 ? 3.135 7.580 6.165 1.00 90.56 99 THR A O 1
ATOM 714 N N . SER A 1 100 ? 1.989 8.685 7.749 1.00 88.69 100 SER A N 1
ATOM 715 C CA . SER A 1 100 ? 1.969 9.934 6.989 1.00 88.69 100 SER A CA 1
ATOM 716 C C . SER A 1 100 ? 1.949 11.184 7.862 1.00 88.69 100 SER A C 1
ATOM 718 O O . SER A 1 100 ? 1.662 11.123 9.056 1.00 88.69 100 SER A O 1
ATOM 720 N N . ASN A 1 101 ? 2.273 12.327 7.259 1.00 86.12 101 ASN A N 1
ATOM 721 C CA . ASN A 1 101 ? 2.041 13.653 7.831 1.00 86.12 101 ASN A CA 1
ATOM 722 C C . ASN A 1 101 ? 0.629 14.190 7.517 1.00 86.12 101 ASN A C 1
ATOM 724 O O . ASN A 1 101 ? 0.155 15.091 8.203 1.00 86.12 101 ASN A O 1
ATOM 728 N N . ASN A 1 102 ? -0.061 13.617 6.525 1.00 89.06 102 ASN A N 1
ATOM 729 C CA . ASN A 1 102 ? -1.358 14.043 5.986 1.00 89.06 102 ASN A CA 1
ATOM 730 C C . ASN A 1 102 ? -2.356 12.874 5.887 1.00 89.06 102 ASN A C 1
ATOM 732 O O . ASN A 1 102 ? -1.916 11.731 5.842 1.00 89.06 102 ASN A O 1
ATOM 736 N N . PRO A 1 103 ? -3.678 13.126 5.873 1.00 89.06 103 PRO A N 1
ATOM 737 C CA . PRO A 1 103 ? -4.698 12.134 6.221 1.00 89.06 103 PRO A CA 1
ATOM 738 C C . PRO A 1 103 ? -4.490 10.718 5.666 1.00 89.06 103 PRO A C 1
ATOM 740 O O . PRO A 1 103 ? -4.139 10.540 4.499 1.00 89.06 103 PRO A O 1
ATOM 743 N N . ILE A 1 104 ? -4.759 9.718 6.506 1.00 90.25 104 ILE A N 1
ATOM 744 C CA . ILE A 1 104 ? -4.735 8.302 6.119 1.00 90.25 104 ILE A CA 1
ATOM 745 C C . ILE A 1 104 ? -6.174 7.808 5.995 1.00 90.25 104 ILE A C 1
ATOM 747 O O . ILE A 1 104 ? -6.981 8.007 6.904 1.00 90.25 104 ILE A O 1
ATOM 751 N N . ILE A 1 105 ? -6.467 7.154 4.874 1.00 91.88 105 ILE A N 1
ATOM 752 C CA . ILE A 1 105 ? -7.681 6.372 4.665 1.00 91.88 105 ILE A CA 1
ATOM 753 C C . ILE A 1 105 ? -7.251 4.941 4.366 1.00 91.88 105 ILE A C 1
ATOM 755 O O . ILE A 1 105 ? -6.624 4.681 3.335 1.00 91.88 105 ILE A O 1
ATOM 759 N N . ASP A 1 106 ? -7.586 4.013 5.249 1.00 89.69 106 ASP A N 1
ATOM 760 C CA . ASP A 1 106 ? -7.320 2.597 5.055 1.00 89.69 106 ASP A CA 1
ATOM 761 C C . ASP A 1 106 ? -8.586 1.744 5.154 1.00 89.69 106 ASP A C 1
ATOM 763 O O . ASP A 1 106 ? -9.580 2.044 5.819 1.00 89.69 106 ASP A O 1
ATOM 767 N N . THR A 1 107 ? -8.579 0.669 4.375 1.00 89.50 107 THR A N 1
ATOM 768 C CA . THR A 1 107 ? -9.617 -0.352 4.413 1.00 89.50 107 THR A CA 1
ATOM 769 C C . THR A 1 107 ? -8.959 -1.716 4.353 1.00 89.50 107 THR A C 1
ATOM 771 O O . THR A 1 107 ? -8.293 -2.028 3.356 1.00 89.50 107 THR A O 1
ATOM 774 N N . SER A 1 108 ? -9.149 -2.531 5.393 1.00 87.50 108 SER A N 1
ATOM 775 C CA . SER A 1 108 ? -8.559 -3.866 5.459 1.00 87.50 108 SER A CA 1
ATOM 776 C C . SER A 1 108 ? -9.458 -4.971 5.998 1.00 87.50 108 SER A C 1
ATOM 778 O O . SER A 1 108 ? -10.242 -4.809 6.924 1.00 87.50 108 SER A O 1
ATOM 780 N N . ASN A 1 109 ? -9.279 -6.182 5.474 1.00 85.88 109 ASN A N 1
ATOM 781 C CA . ASN A 1 109 ? -9.857 -7.377 6.101 1.00 85.88 109 ASN A CA 1
ATOM 782 C C . ASN A 1 109 ? -9.017 -7.897 7.280 1.00 85.88 109 ASN A C 1
ATOM 784 O O . ASN A 1 109 ? -9.449 -8.790 7.997 1.00 85.88 109 ASN A O 1
ATOM 788 N N . ASN A 1 110 ? -7.827 -7.341 7.489 1.00 89.12 110 ASN A N 1
ATOM 789 C CA . ASN A 1 110 ? -6.808 -7.779 8.441 1.00 89.12 110 ASN A CA 1
ATOM 790 C C . ASN A 1 110 ? -6.314 -6.599 9.295 1.00 89.12 110 ASN A C 1
ATOM 792 O O . ASN A 1 110 ? -6.764 -5.477 9.055 1.00 89.12 110 ASN A O 1
ATOM 796 N N . PRO A 1 111 ? -5.444 -6.820 10.298 1.00 84.88 111 PRO A N 1
ATOM 797 C CA . PRO A 1 111 ? -5.025 -5.749 11.193 1.00 84.88 111 PRO A CA 1
ATOM 798 C C . PRO A 1 111 ? -4.462 -4.526 10.465 1.00 84.88 111 PRO A C 1
ATOM 800 O O . PRO A 1 111 ? -3.701 -4.678 9.506 1.00 84.88 111 PRO A O 1
ATOM 803 N N . SER A 1 112 ? -4.810 -3.331 10.940 1.00 86.75 112 SER A N 1
ATOM 804 C CA . SER A 1 112 ? -4.233 -2.079 10.441 1.00 86.75 112 SER A CA 1
ATOM 805 C C . SER A 1 112 ? -3.466 -1.342 11.532 1.00 86.75 112 SER A C 1
ATOM 807 O O . SER A 1 112 ? -3.860 -1.338 12.701 1.00 86.75 112 SER A O 1
ATOM 809 N N . ILE A 1 113 ? -2.348 -0.728 11.148 1.00 87.12 113 ILE A N 1
ATOM 810 C CA . ILE A 1 113 ? -1.550 0.150 11.998 1.00 87.12 113 ILE A CA 1
ATOM 811 C C . ILE A 1 113 ? -1.340 1.475 11.272 1.00 87.12 113 ILE A C 1
ATOM 813 O O . ILE A 1 113 ? -0.684 1.531 10.230 1.00 87.12 113 ILE A O 1
ATOM 817 N N . SER A 1 114 ? -1.828 2.558 11.871 1.00 84.38 114 SER A N 1
ATOM 818 C CA . SER A 1 114 ? -1.715 3.912 11.333 1.00 84.38 114 SER A CA 1
ATOM 819 C C . SER A 1 114 ? -1.069 4.872 12.337 1.00 84.38 114 SER A C 1
ATOM 821 O O . SER A 1 114 ? -1.419 4.925 13.521 1.00 84.38 114 SER A O 1
ATOM 823 N N . LYS A 1 115 ? -0.093 5.660 11.871 1.00 83.69 115 LYS A N 1
ATOM 824 C CA . LYS A 1 115 ? 0.599 6.672 12.687 1.00 83.69 115 LYS A CA 1
ATOM 825 C C . LYS A 1 115 ? 0.729 7.988 11.933 1.00 83.69 115 LYS A C 1
ATOM 827 O O . LYS A 1 115 ? 1.340 8.030 10.867 1.00 83.69 115 LYS A O 1
ATOM 832 N N . ILE A 1 116 ? 0.193 9.064 12.510 1.00 80.81 116 ILE A N 1
ATOM 833 C CA . ILE A 1 116 ? 0.119 10.364 11.835 1.00 80.81 116 ILE A CA 1
ATOM 834 C C . ILE A 1 116 ? -0.189 11.524 12.799 1.00 80.81 116 ILE A C 1
ATOM 836 O O . ILE A 1 116 ? -0.621 11.302 13.918 1.00 80.81 116 ILE A O 1
ATOM 840 N N . ASN A 1 117 ? 0.031 12.778 12.389 1.00 73.06 117 ASN A N 1
ATOM 841 C CA . ASN A 1 117 ? -0.410 13.974 13.121 1.00 73.06 117 ASN A CA 1
ATOM 842 C C . ASN A 1 117 ? -1.819 14.469 12.728 1.00 73.06 117 ASN A C 1
ATOM 844 O O . ASN A 1 117 ? -2.441 15.185 13.501 1.00 73.06 117 ASN A O 1
ATOM 848 N N . ASN A 1 118 ? -2.319 14.081 11.557 1.00 81.69 118 ASN A N 1
ATOM 849 C CA . ASN A 1 118 ? -3.579 14.464 10.900 1.00 81.69 118 ASN A CA 1
ATOM 850 C C . ASN A 1 118 ? -4.682 13.379 11.010 1.00 81.69 118 ASN A C 1
ATOM 852 O O . ASN A 1 118 ? -4.433 12.318 11.593 1.00 81.69 118 ASN A O 1
ATOM 856 N N . PRO A 1 119 ? -5.918 13.639 10.526 1.00 80.81 119 PRO A N 1
ATOM 857 C CA . PRO A 1 119 ? -7.027 12.698 10.665 1.00 80.81 119 PRO A CA 1
ATOM 858 C C . PRO A 1 119 ? -6.775 11.306 10.070 1.00 80.81 119 PRO A C 1
ATOM 860 O O . PRO A 1 119 ? -6.073 11.168 9.067 1.00 80.81 119 PRO A O 1
ATOM 863 N N . ILE A 1 120 ? -7.401 10.295 10.676 1.00 82.88 120 ILE A N 1
ATOM 864 C CA . ILE A 1 120 ? -7.412 8.904 10.194 1.00 82.88 120 ILE A CA 1
ATOM 865 C C . ILE A 1 120 ? -8.861 8.455 9.997 1.00 82.88 120 ILE A C 1
ATOM 867 O O . ILE A 1 120 ? -9.704 8.684 10.871 1.00 82.88 120 ILE A O 1
ATOM 871 N N . ILE A 1 121 ? -9.122 7.783 8.877 1.00 85.06 121 ILE A N 1
ATOM 872 C CA . ILE A 1 121 ? -10.330 6.989 8.649 1.00 85.06 121 ILE A CA 1
ATOM 873 C C . ILE A 1 121 ? -9.894 5.540 8.440 1.00 85.06 121 ILE A C 1
ATOM 875 O O . ILE A 1 121 ? -9.270 5.249 7.423 1.00 85.06 121 ILE A O 1
ATOM 879 N N . ASP A 1 122 ? -10.248 4.669 9.384 1.00 83.12 122 ASP A N 1
ATOM 880 C CA . ASP A 1 122 ? -9.926 3.240 9.352 1.00 83.12 122 ASP A CA 1
ATOM 881 C C . ASP A 1 122 ? -11.187 2.391 9.356 1.00 83.12 122 ASP A C 1
ATOM 883 O O . ASP A 1 122 ? -12.072 2.538 10.204 1.00 83.12 122 ASP A O 1
ATOM 887 N N . THR A 1 123 ? -11.273 1.508 8.368 1.00 84.69 123 THR A N 1
ATOM 888 C CA . THR A 1 123 ? -12.285 0.457 8.312 1.00 84.69 123 THR A CA 1
ATOM 889 C C . THR A 1 123 ? -11.595 -0.895 8.240 1.00 84.69 123 THR A C 1
ATOM 891 O O . THR A 1 123 ? -11.063 -1.268 7.193 1.00 84.69 123 THR A O 1
ATOM 894 N N . SER A 1 124 ? -11.645 -1.661 9.328 1.00 81.25 124 SER A N 1
ATOM 895 C CA . SER A 1 124 ? -10.971 -2.955 9.408 1.00 81.25 124 SER A CA 1
ATOM 896 C C . SER A 1 124 ? -11.848 -4.051 10.001 1.00 81.25 124 SER A C 1
ATOM 898 O O . SER A 1 124 ? -12.523 -3.861 10.999 1.00 81.25 124 SER A O 1
ATOM 900 N N . ASN A 1 125 ? -11.822 -5.258 9.435 1.00 81.56 125 ASN A N 1
ATOM 901 C CA . ASN A 1 125 ? -12.536 -6.397 10.038 1.00 81.56 125 ASN A CA 1
ATOM 902 C C . ASN A 1 125 ? -11.805 -6.991 11.254 1.00 81.56 125 ASN A C 1
ATOM 904 O O . ASN A 1 125 ? -12.372 -7.806 11.975 1.00 81.56 125 ASN A O 1
ATOM 908 N N . ASN A 1 126 ? -10.554 -6.600 11.476 1.00 84.81 126 ASN A N 1
ATOM 909 C CA . ASN A 1 126 ? -9.629 -7.130 12.474 1.00 84.81 126 ASN A CA 1
ATOM 910 C C . ASN A 1 126 ? -9.077 -5.991 13.351 1.00 84.81 126 ASN A C 1
ATOM 912 O O . ASN A 1 126 ? -9.425 -4.836 13.101 1.00 84.81 126 ASN A O 1
ATOM 916 N N . PRO A 1 127 ? -8.270 -6.283 14.391 1.00 81.12 127 PRO A N 1
ATOM 917 C CA . PRO A 1 127 ? -7.797 -5.249 15.303 1.00 81.12 127 PRO A CA 1
ATOM 918 C C . PRO A 1 127 ? -7.086 -4.093 14.598 1.00 81.12 127 PRO A C 1
ATOM 920 O O . PRO A 1 127 ? -6.239 -4.314 13.732 1.00 81.12 127 PRO A O 1
ATOM 923 N N . SER A 1 128 ? -7.392 -2.868 15.017 1.00 82.44 128 SER A N 1
ATOM 924 C CA . SER A 1 128 ? -6.763 -1.651 14.496 1.00 82.44 128 SER A CA 1
ATOM 925 C C . SER A 1 128 ? -6.000 -0.917 15.592 1.00 82.44 128 SER A C 1
ATOM 927 O O . SER A 1 128 ? -6.468 -0.803 16.729 1.00 82.44 128 SER A O 1
ATOM 929 N N . ILE A 1 129 ? -4.817 -0.410 15.241 1.00 82.81 129 ILE A N 1
ATOM 930 C CA . ILE A 1 129 ? -4.002 0.453 16.091 1.00 82.81 129 ILE A CA 1
ATOM 931 C C . ILE A 1 129 ? -3.812 1.793 15.389 1.00 82.81 129 ILE A C 1
ATOM 933 O O . ILE A 1 129 ? -3.193 1.868 14.331 1.00 82.81 129 ILE A O 1
ATOM 937 N N . SER A 1 130 ? -4.267 2.870 16.022 1.00 81.94 130 SER A N 1
ATOM 938 C CA . SER A 1 130 ? -4.101 4.227 15.505 1.00 81.94 130 SER A CA 1
ATOM 939 C C . SER A 1 130 ? -3.410 5.144 16.512 1.00 81.94 130 SER A C 1
ATOM 941 O O . SER A 1 130 ? -3.692 5.155 17.716 1.00 81.94 130 SER A O 1
ATOM 943 N N . LYS A 1 131 ? -2.486 5.962 16.015 1.00 81.88 131 LYS A N 1
ATOM 944 C CA . LYS A 1 131 ? -1.883 7.059 16.773 1.00 81.88 131 LYS A CA 1
ATOM 945 C C . LYS A 1 131 ? -2.039 8.350 15.987 1.00 81.88 131 LYS A C 1
ATOM 947 O O . LYS A 1 131 ? -1.416 8.494 14.936 1.00 81.88 131 LYS A O 1
ATOM 952 N N . SER A 1 132 ? -2.852 9.270 16.516 1.00 79.31 132 SER A N 1
ATOM 953 C CA . SER A 1 132 ? -3.045 10.597 15.927 1.00 79.31 132 SER A CA 1
ATOM 954 C C . SER A 1 132 ? -3.241 11.714 16.948 1.00 79.31 132 SER A C 1
ATOM 956 O O . SER A 1 132 ? -3.862 11.527 17.994 1.00 79.31 132 SER A O 1
ATOM 958 N N . ASN A 1 133 ? -2.725 12.899 16.614 1.00 76.56 133 ASN A N 1
ATOM 959 C CA . ASN A 1 133 ? -3.025 14.149 17.322 1.00 76.56 133 ASN A CA 1
ATOM 960 C C . ASN A 1 133 ? -4.375 14.756 16.880 1.00 76.56 133 ASN A C 1
ATOM 962 O O . ASN A 1 133 ? -4.869 15.699 17.486 1.00 76.56 133 ASN A O 1
ATOM 966 N N . ASN A 1 134 ? -4.989 14.215 15.829 1.00 78.88 134 ASN A N 1
ATOM 967 C CA . ASN A 1 134 ? -6.220 14.699 15.215 1.00 78.88 134 ASN A CA 1
ATOM 968 C C . ASN A 1 134 ? -7.334 13.634 15.275 1.00 78.88 134 ASN A C 1
ATOM 970 O O . ASN A 1 134 ? -7.111 12.535 15.800 1.00 78.88 134 ASN A O 1
ATOM 974 N N . PRO A 1 135 ? -8.569 13.955 14.836 1.00 77.88 135 PRO A N 1
ATOM 975 C CA . PRO A 1 135 ? -9.687 13.024 14.914 1.00 77.88 135 PRO A CA 1
ATOM 976 C C . PRO A 1 135 ? -9.392 11.697 14.216 1.00 77.88 135 PRO A C 1
ATOM 978 O O . PRO A 1 135 ? -8.808 11.655 13.136 1.00 77.88 135 PRO A O 1
ATOM 981 N N . VAL A 1 136 ? -9.841 10.614 14.842 1.00 78.38 136 VAL A N 1
ATOM 982 C CA . VAL A 1 136 ? -9.785 9.274 14.257 1.00 78.38 136 VAL A CA 1
ATOM 983 C C . VAL A 1 136 ? -11.197 8.725 14.250 1.00 78.38 136 VAL A C 1
ATOM 985 O O . VAL A 1 136 ? -11.865 8.741 15.294 1.00 78.38 136 VAL A O 1
ATOM 988 N N . ILE A 1 137 ? -11.621 8.286 13.070 1.00 81.31 137 ILE A N 1
ATOM 989 C CA . ILE A 1 137 ? -12.850 7.540 12.833 1.00 81.31 137 ILE A CA 1
ATOM 990 C C . ILE A 1 137 ? -12.408 6.115 12.532 1.00 81.31 137 ILE A C 1
ATOM 992 O O . ILE A 1 137 ? -11.786 5.876 11.502 1.00 81.31 137 ILE A O 1
ATOM 996 N N . ALA A 1 138 ? -12.692 5.194 13.447 1.00 77.88 138 ALA A N 1
ATOM 997 C CA . ALA A 1 138 ? -12.338 3.792 13.287 1.00 77.88 138 ALA A CA 1
ATOM 998 C C . ALA A 1 138 ? -13.594 2.929 13.407 1.00 77.88 138 ALA A C 1
ATOM 1000 O O . ALA A 1 138 ? -14.363 3.063 14.366 1.00 77.88 138 ALA A O 1
ATOM 1001 N N . THR A 1 139 ? -13.783 2.052 12.427 1.00 79.69 139 THR A N 1
ATOM 1002 C CA . THR A 1 139 ? -14.864 1.068 12.396 1.00 79.69 139 THR A CA 1
ATOM 1003 C C . THR A 1 139 ? -14.244 -0.314 12.340 1.00 79.69 139 THR A C 1
ATOM 1005 O O . THR A 1 139 ? -13.484 -0.603 11.415 1.00 79.69 139 THR A O 1
ATOM 1008 N N . SER A 1 140 ? -14.552 -1.162 13.324 1.00 78.00 140 SER A N 1
ATOM 1009 C CA . SER A 1 140 ? -14.055 -2.536 13.336 1.00 78.00 140 SER A CA 1
ATOM 1010 C C . SER A 1 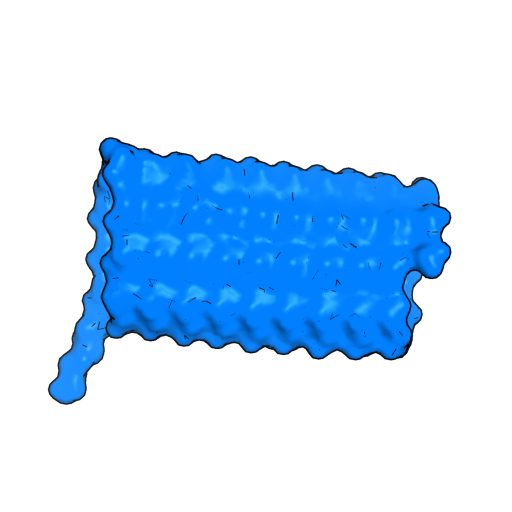140 ? -15.026 -3.526 13.964 1.00 78.00 140 SER A C 1
ATOM 1012 O O . SER A 1 140 ? -15.817 -3.183 14.842 1.00 78.00 140 SER A O 1
ATOM 1014 N N . ASN A 1 141 ? -14.948 -4.779 13.515 1.00 77.81 141 ASN A N 1
ATOM 1015 C CA . ASN A 1 141 ? -15.602 -5.913 14.178 1.00 77.81 141 ASN A CA 1
ATOM 1016 C C . ASN A 1 141 ? -14.793 -6.417 15.389 1.00 77.81 141 ASN A C 1
ATOM 1018 O O . ASN A 1 141 ? -15.244 -7.294 16.118 1.00 77.81 141 ASN A O 1
ATOM 1022 N N . ASN A 1 142 ? -13.581 -5.892 15.578 1.00 80.25 142 ASN A N 1
ATOM 1023 C CA . ASN A 1 142 ? -12.593 -6.324 16.555 1.00 80.25 142 ASN A CA 1
ATOM 1024 C C . ASN A 1 142 ? -12.053 -5.120 17.357 1.00 80.25 142 ASN A C 1
ATOM 1026 O O . ASN A 1 142 ? -12.394 -3.974 17.059 1.00 80.25 142 ASN A O 1
ATOM 1030 N N . PRO A 1 143 ? -11.232 -5.344 18.402 1.00 78.19 143 PRO A N 1
ATOM 1031 C CA . PRO A 1 143 ? -10.744 -4.264 19.255 1.00 78.19 143 PRO A CA 1
ATOM 1032 C C . PRO A 1 143 ? -9.986 -3.172 18.492 1.00 78.19 143 PRO A C 1
ATOM 1034 O O . PRO A 1 143 ? -9.123 -3.455 17.661 1.00 78.19 143 PRO A O 1
ATOM 1037 N N . ILE A 1 144 ? -10.259 -1.917 18.850 1.00 77.06 144 ILE A N 1
ATOM 1038 C CA . ILE A 1 144 ? -9.544 -0.748 18.334 1.00 77.06 144 ILE A CA 1
ATOM 1039 C C . ILE A 1 144 ? -8.737 -0.123 19.475 1.00 77.06 144 ILE A C 1
ATOM 1041 O O . ILE A 1 144 ? -9.294 0.245 20.511 1.00 77.06 144 ILE A O 1
ATOM 1045 N N . ILE A 1 145 ? -7.430 0.036 19.266 1.00 77.62 145 ILE A N 1
ATOM 1046 C CA . ILE A 1 145 ? -6.503 0.687 20.195 1.00 77.62 145 ILE A CA 1
ATOM 1047 C C . ILE A 1 145 ? -6.097 2.040 19.607 1.00 77.62 145 ILE A C 1
ATOM 1049 O O . ILE A 1 145 ? -5.466 2.116 18.556 1.00 77.62 145 ILE A O 1
ATOM 1053 N N . GLY A 1 146 ? -6.447 3.126 20.296 1.00 70.69 146 GLY A N 1
ATOM 1054 C CA . GLY A 1 146 ? -6.117 4.490 19.886 1.00 70.69 146 GLY A CA 1
ATOM 1055 C C . GLY A 1 146 ? -5.306 5.222 20.951 1.00 70.69 146 GLY A C 1
ATOM 1056 O O . GLY A 1 146 ? -5.680 5.205 22.121 1.00 70.69 146 GLY A O 1
ATOM 1057 N N . THR A 1 147 ? -4.232 5.915 20.563 1.00 66.06 147 THR A N 1
ATOM 1058 C CA . THR A 1 147 ? -3.544 6.886 21.443 1.00 66.06 147 THR A CA 1
ATOM 1059 C C . THR A 1 147 ? -3.676 8.297 20.878 1.00 66.06 147 THR A C 1
ATOM 1061 O O . THR A 1 147 ? -3.539 8.496 19.668 1.00 66.06 147 THR A O 1
ATOM 1064 N N . LYS A 1 148 ? -3.989 9.271 21.745 1.00 65.25 148 LYS A N 1
ATOM 1065 C CA . LYS A 1 148 ? -4.388 10.629 21.345 1.00 65.25 148 LYS A CA 1
ATOM 1066 C C . LYS A 1 148 ? -3.763 11.718 22.190 1.00 65.25 148 LYS A C 1
ATOM 1068 O O . LYS A 1 148 ? -3.717 11.588 23.407 1.00 65.25 148 LYS A O 1
ATOM 1073 N N . ASN A 1 149 ? -3.453 12.833 21.534 1.00 53.31 149 ASN A N 1
ATOM 1074 C CA . ASN A 1 149 ? -3.266 14.131 22.172 1.00 53.31 149 ASN A CA 1
ATOM 1075 C C . ASN A 1 149 ? -4.366 15.079 21.648 1.00 53.31 149 ASN A C 1
ATOM 1077 O O . ASN A 1 149 ? -4.370 15.413 20.471 1.00 53.31 149 ASN A O 1
ATOM 1081 N N . ASN A 1 150 ? -5.304 15.493 22.508 1.00 48.38 150 ASN A N 1
ATOM 1082 C CA . ASN A 1 150 ? -6.225 16.633 22.315 1.00 48.38 150 ASN A CA 1
ATOM 1083 C C . ASN A 1 150 ? -7.391 16.565 21.280 1.00 48.38 150 ASN A C 1
ATOM 1085 O O . ASN A 1 150 ? -7.887 17.623 20.897 1.00 48.38 150 ASN A O 1
ATOM 1089 N N . SER A 1 151 ? -7.933 15.403 20.862 1.00 50.78 151 SER A N 1
ATOM 1090 C CA . SER A 1 151 ? -9.150 15.380 19.997 1.00 50.78 151 SER A CA 1
ATOM 1091 C C . SER A 1 151 ? -10.139 14.210 20.216 1.00 50.78 151 SER A C 1
ATOM 1093 O O . SER A 1 151 ? -9.800 13.185 20.810 1.00 50.78 151 SER A O 1
ATOM 1095 N N . LYS A 1 152 ? -11.381 14.345 19.703 1.00 57.09 152 LYS A N 1
ATOM 1096 C CA . LYS A 1 152 ? -12.479 13.350 19.805 1.00 57.09 152 LYS A CA 1
ATOM 1097 C C . LYS A 1 152 ? -12.149 12.030 19.090 1.00 57.09 152 LYS A C 1
ATOM 1099 O O . LYS A 1 152 ? -11.685 12.029 17.951 1.00 57.09 152 LYS A O 1
ATOM 1104 N N . PHE A 1 153 ? -12.371 10.887 19.751 1.00 62.09 153 PHE A N 1
ATOM 1105 C CA . PHE A 1 153 ? -12.350 9.541 19.146 1.00 62.09 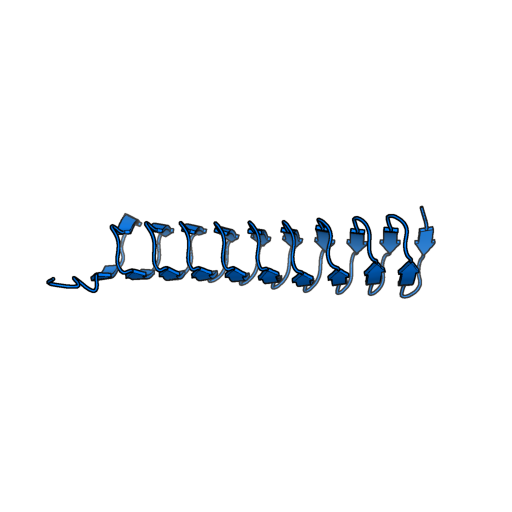153 PHE A CA 1
ATOM 1106 C C . PHE A 1 153 ? -13.766 9.075 18.874 1.00 62.09 153 PHE A C 1
ATOM 1108 O O . PHE A 1 153 ? -14.583 9.085 19.789 1.00 62.09 153 PHE A O 1
ATOM 1115 N N . LEU A 1 154 ? -14.035 8.664 17.639 1.00 64.31 154 LEU A N 1
ATOM 1116 C CA . LEU A 1 154 ? -15.274 7.988 17.290 1.00 64.31 154 LEU A CA 1
ATOM 1117 C C . LEU A 1 154 ? -14.914 6.536 16.985 1.00 64.31 154 LEU A C 1
ATOM 1119 O O . LEU A 1 154 ? -14.345 6.241 15.935 1.00 64.31 154 LEU A O 1
ATOM 1123 N N . ASN A 1 155 ? -15.182 5.665 17.958 1.00 64.06 155 ASN A N 1
ATOM 1124 C CA . ASN A 1 155 ? -15.001 4.225 17.840 1.00 64.06 155 ASN A CA 1
ATOM 1125 C C . ASN A 1 155 ? -16.370 3.581 17.645 1.00 64.06 155 ASN A C 1
ATOM 1127 O O . ASN A 1 155 ? -17.221 3.664 18.533 1.00 64.06 155 ASN A O 1
ATOM 1131 N N . TYR A 1 156 ? -16.552 2.937 16.498 1.00 62.34 156 TYR A N 1
ATOM 1132 C CA . TYR A 1 156 ? -17.719 2.119 16.219 1.00 62.34 156 TYR A CA 1
ATOM 1133 C C . TYR A 1 156 ? -17.277 0.656 16.160 1.00 62.34 156 TYR A C 1
ATOM 1135 O O . TYR A 1 156 ? -16.785 0.181 15.136 1.00 62.34 156 TYR A O 1
ATOM 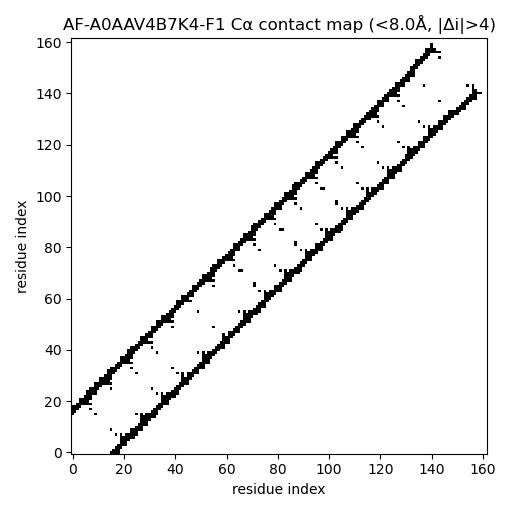1143 N N . THR A 1 157 ? -17.437 -0.056 17.280 1.00 59.19 157 THR A N 1
ATOM 1144 C CA . THR A 1 157 ? -17.265 -1.513 17.316 1.00 59.19 157 THR A CA 1
ATOM 1145 C C . THR A 1 157 ? -18.599 -2.179 16.990 1.00 59.19 157 THR A C 1
ATOM 1147 O O . THR A 1 157 ? -19.563 -2.036 17.746 1.00 59.19 157 THR A O 1
ATOM 1150 N N . VAL A 1 158 ? -18.673 -2.911 15.877 1.00 54.66 158 VAL A N 1
ATOM 1151 C CA . VAL A 1 158 ? -19.857 -3.716 15.544 1.00 54.66 158 VAL A CA 1
ATOM 1152 C C . VAL A 1 158 ? -19.758 -5.034 16.309 1.00 54.66 158 VAL A C 1
ATOM 1154 O O . VAL A 1 158 ? -19.035 -5.947 15.915 1.00 54.66 158 VAL A O 1
ATOM 1157 N N . ILE A 1 159 ? -20.465 -5.135 17.437 1.00 43.88 159 ILE A N 1
ATOM 1158 C CA . ILE A 1 159 ? -20.556 -6.384 18.203 1.00 43.88 159 ILE A CA 1
ATOM 1159 C C . ILE A 1 159 ? -21.572 -7.290 17.502 1.00 43.88 159 ILE A C 1
ATOM 1161 O O . ILE A 1 159 ? -22.779 -7.096 17.650 1.00 43.88 159 ILE A O 1
ATOM 1165 N N . HIS A 1 160 ? -21.103 -8.296 16.760 1.00 38.16 160 HIS A N 1
ATOM 1166 C CA . HIS A 1 160 ? -21.972 -9.398 16.349 1.00 38.16 160 HIS A CA 1
ATOM 1167 C C . HIS A 1 160 ? -22.310 -10.220 17.599 1.00 38.16 160 HIS A C 1
ATOM 1169 O O . HIS A 1 160 ? -21.460 -10.927 18.138 1.00 38.16 160 HIS A O 1
ATOM 1175 N N . ARG A 1 161 ? -23.546 -10.091 18.094 1.00 28.94 161 ARG A N 1
ATOM 1176 C CA . ARG A 1 161 ? -24.113 -11.076 19.020 1.00 28.94 161 ARG A CA 1
ATOM 1177 C C . ARG A 1 161 ? -24.418 -12.328 18.198 1.00 28.94 161 ARG A C 1
ATOM 1179 O O . ARG A 1 161 ? -25.220 -12.239 17.270 1.00 28.94 161 ARG A O 1
ATOM 1186 N N . LEU A 1 162 ? -23.723 -13.428 18.492 1.00 36.75 162 LEU A N 1
ATOM 1187 C CA . LEU A 1 162 ? -24.150 -14.768 18.080 1.00 36.75 162 LEU A CA 1
ATOM 1188 C C . LEU A 1 162 ? -25.452 -15.134 18.800 1.00 36.75 162 LEU A C 1
ATOM 1190 O O . LEU A 1 162 ? -25.600 -14.712 19.973 1.00 36.75 162 LEU A O 1
#

Mean predicted aligned error: 7.82 Å

Sequence (162 aa):
MATSNNAIIATSNNPIITTSNNPIIATSNNAIIATSNNPSISKINNPIIDTSNNPSISKINNPIIATSNNPSISKSNNPVIATSNNPIITTSNNPIIATSNNPIIDTSNNPSISKINNPIIDTSNNPSISKSNNPVIATSNNPIIGTKNNSKFLNYTVIHRL

pLDDT: mean 80.26, std 11.23, range [28.94, 93.25]

Secondary structure (DSSP, 8-state):
-EEESS-EEEEESS-EEEEESS-EEEEESS-EEEEESS-EEEEESS-EEEEESS-EEEEESS-EEEEESS-EEEEESS-EEEEESS-EEEEESS-EEEEESS-EEEEESS-EEEEESS-EEEEESS-EEEEESS-EEEEESS-EEEEESSS-EEEEE-----

Foldseek 3Di:
DDEDQDEAEEEEQEEAEYEYQEEYEYEYQEEYEYHYQEEYEYEYAYEYDYHYQYEYEYEYAEEYEEEYQEEYEYEYQYEYEYEYQEEYEYEYQEEYEYEYQYEYEYEYQYEYEYEYAEEYEEEYQEEYEYEYQEEYHYEYCYHYHYDYDDYDYHYHHDPPDD

Radius of gyration: 16.88 Å; Cα contacts (8 Å, |Δi|>4): 589; chains: 1; bounding box: 43×31×43 Å